Protein AF-A0A431HIK9-F1 (afdb_monomer)

Nearest PDB structures (foldseek):
  1ko7-assembly1_B  TM=9.332E-01  e=4.128E-09  Staphylococcus xylosus
  1kkl-assembly1_B-2  TM=9.336E-01  e=1.118E-08  Lacticaseibacillus casei
  1kkl-assembly1_C  TM=9.355E-01  e=1.257E-08  Lacticaseibacillus casei
  2qmh-assembly1_A  TM=9.079E-01  e=5.533E-09  Lacticaseibacillus casei
  2qmh-assembly1_E  TM=9.098E-01  e=9.941E-09  Lacticaseibacillus casei

Structure (mmCIF, N/CA/C/O backbone):
data_AF-A0A431HIK9-F1
#
_entry.id   AF-A0A431HIK9-F1
#
loop_
_atom_site.group_PDB
_atom_site.id
_atom_site.type_symbol
_atom_site.label_atom_id
_atom_site.label_alt_id
_atom_site.label_comp_id
_atom_site.label_asym_id
_atom_site.label_entity_id
_atom_site.label_seq_id
_atom_site.pdbx_PDB_ins_code
_atom_site.Cartn_x
_atom_site.Cartn_y
_atom_site.Cartn_z
_atom_site.occupancy
_atom_site.B_iso_or_equiv
_atom_site.auth_seq_id
_atom_site.auth_comp_id
_atom_site.auth_asym_id
_atom_site.auth_atom_id
_atom_site.pdbx_PDB_model_num
ATOM 1 N N . MET A 1 1 ? -2.638 43.172 13.267 1.00 41.97 1 MET A N 1
ATOM 2 C CA . MET A 1 1 ? -3.794 42.479 12.665 1.00 41.97 1 MET A CA 1
ATOM 3 C C . MET A 1 1 ? -3.496 41.000 12.776 1.00 41.97 1 MET A C 1
ATOM 5 O O . MET A 1 1 ? -2.542 40.544 12.162 1.00 41.97 1 MET A O 1
ATOM 9 N N . ALA A 1 2 ? -4.180 40.335 13.705 1.00 39.62 2 ALA A N 1
ATOM 10 C CA . ALA A 1 2 ? -4.012 38.920 14.000 1.00 39.62 2 ALA A CA 1
ATOM 11 C C . ALA A 1 2 ? -4.523 38.079 12.826 1.00 39.62 2 ALA A C 1
ATOM 13 O O . ALA A 1 2 ? -5.578 38.397 12.289 1.00 39.62 2 ALA A O 1
ATOM 14 N N . ASN A 1 3 ? -3.798 37.021 12.472 1.00 43.50 3 ASN A N 1
ATOM 15 C CA . ASN A 1 3 ? -4.377 35.859 11.811 1.00 43.50 3 ASN A CA 1
ATOM 16 C C . ASN A 1 3 ? -4.011 34.642 12.659 1.00 43.50 3 ASN A C 1
ATOM 18 O O . ASN A 1 3 ? -2.960 34.030 12.478 1.00 43.50 3 ASN A O 1
ATOM 22 N N . ASP A 1 4 ? -4.896 34.356 13.612 1.00 48.66 4 ASP A N 1
ATOM 23 C CA . ASP A 1 4 ? -5.105 33.018 14.148 1.00 48.66 4 ASP A CA 1
ATOM 24 C C . ASP A 1 4 ? -5.392 32.068 12.978 1.00 48.66 4 ASP A C 1
ATOM 26 O O . ASP A 1 4 ? -6.443 32.129 12.342 1.00 48.66 4 ASP A O 1
ATOM 30 N N . GLN A 1 5 ? -4.444 31.184 12.691 1.00 46.59 5 GLN A N 1
ATOM 31 C CA . GLN A 1 5 ? -4.704 29.888 12.068 1.00 46.59 5 GLN A CA 1
ATOM 32 C C . GLN A 1 5 ? -4.150 28.850 13.039 1.00 46.59 5 GLN A C 1
ATOM 34 O O . GLN A 1 5 ? -3.150 28.183 12.787 1.00 46.59 5 GLN A O 1
ATOM 39 N N . ASN A 1 6 ? -4.775 28.806 14.215 1.00 41.53 6 ASN A N 1
ATOM 40 C CA . ASN A 1 6 ? -4.660 27.701 15.146 1.00 41.53 6 ASN A CA 1
ATOM 41 C C . ASN A 1 6 ? -5.284 26.490 14.431 1.00 41.53 6 ASN A C 1
ATOM 43 O O . ASN A 1 6 ? -6.501 26.306 14.456 1.00 41.53 6 ASN A O 1
ATOM 47 N N . GLN A 1 7 ? -4.475 25.741 13.674 1.00 50.81 7 GLN A N 1
ATOM 48 C CA . GLN A 1 7 ? -4.856 24.405 13.235 1.00 50.81 7 GLN A CA 1
ATOM 49 C C . GLN A 1 7 ? -4.992 23.595 14.518 1.00 50.81 7 GLN A C 1
ATOM 51 O O . GLN A 1 7 ? -3.998 23.264 15.160 1.00 50.81 7 GLN A O 1
ATOM 56 N N . ASN A 1 8 ? -6.235 23.373 14.937 1.00 41.22 8 ASN A N 1
ATOM 57 C CA . ASN A 1 8 ? -6.565 22.412 15.971 1.00 41.22 8 ASN A CA 1
ATOM 58 C C . ASN A 1 8 ? -6.022 21.058 15.500 1.00 41.22 8 ASN A C 1
ATOM 60 O O . ASN A 1 8 ? -6.678 20.360 14.731 1.00 41.22 8 ASN A O 1
ATOM 64 N N . ASN A 1 9 ? -4.798 20.719 15.899 1.00 54.12 9 ASN A N 1
ATOM 65 C CA . ASN A 1 9 ? -4.250 19.386 15.726 1.00 54.12 9 ASN A CA 1
ATOM 66 C C . ASN A 1 9 ? -4.969 18.508 16.744 1.00 54.12 9 ASN A C 1
ATOM 68 O O . ASN A 1 9 ? -4.471 18.285 17.845 1.00 54.12 9 ASN A O 1
ATOM 72 N N . GLU A 1 10 ? -6.192 18.100 16.416 1.00 59.06 10 GLU A N 1
ATOM 73 C CA . GLU A 1 10 ? -6.858 17.026 17.135 1.00 59.06 10 GLU A CA 1
ATOM 74 C C . GLU A 1 10 ? -5.975 15.788 16.983 1.00 59.06 10 GLU A C 1
ATOM 76 O O . GLU A 1 10 ? -5.869 15.181 15.917 1.00 59.06 10 GLU A O 1
ATOM 81 N N . GLU A 1 11 ? -5.227 15.495 18.042 1.00 80.12 11 GLU A N 1
ATOM 82 C CA . GLU A 1 11 ? -4.306 14.375 18.094 1.00 80.12 11 GLU A CA 1
ATOM 83 C C . GLU A 1 11 ? -5.133 13.113 18.344 1.00 80.12 11 GLU A C 1
ATOM 85 O O . GLU A 1 11 ? -5.381 12.693 19.474 1.00 80.12 11 GLU A O 1
ATOM 90 N N . TYR A 1 12 ? -5.653 12.556 17.255 1.00 88.69 12 TYR A N 1
ATOM 91 C CA . TYR A 1 12 ? -6.403 11.314 17.287 1.00 88.69 12 TYR A CA 1
ATOM 92 C C . TYR A 1 12 ? -5.480 10.142 17.659 1.00 88.69 12 TYR A C 1
ATOM 94 O O . TYR A 1 12 ? -4.338 10.076 17.184 1.00 88.69 12 TYR A O 1
ATOM 102 N N . PRO A 1 13 ? -5.951 9.173 18.468 1.00 94.81 13 PRO A N 1
ATOM 103 C CA . PRO A 1 13 ? -5.203 7.952 18.724 1.00 94.81 13 PRO A CA 1
ATOM 104 C C . PRO A 1 13 ? -4.857 7.261 17.406 1.00 94.81 13 PRO A C 1
ATOM 106 O O . PRO A 1 13 ? -5.720 7.086 16.545 1.00 94.81 13 PRO A O 1
ATOM 109 N N . SER A 1 14 ? -3.604 6.841 17.248 1.00 94.88 14 SER A N 1
ATOM 110 C CA . SER A 1 14 ? -3.181 6.123 16.050 1.00 94.88 14 SER A CA 1
ATOM 111 C C . SER A 1 14 ? -2.296 4.929 16.369 1.00 94.88 14 SER A C 1
ATOM 113 O O . SER A 1 14 ? -1.624 4.869 17.401 1.00 94.88 14 SER A O 1
ATOM 115 N N . ILE A 1 15 ? -2.318 3.958 15.463 1.00 95.50 15 ILE A N 1
ATOM 116 C CA . ILE A 1 15 ? -1.439 2.793 15.459 1.00 95.50 15 ILE A CA 1
ATOM 117 C C . ILE A 1 15 ? -0.703 2.723 14.125 1.00 95.50 15 ILE A C 1
ATOM 119 O O . ILE A 1 15 ? -1.213 3.176 13.102 1.00 95.50 15 ILE A O 1
ATOM 123 N N . ALA A 1 16 ? 0.484 2.123 14.130 1.00 95.19 16 ALA A N 1
ATOM 124 C CA . ALA A 1 16 ? 1.240 1.854 12.916 1.00 95.19 16 ALA A CA 1
ATOM 125 C C . ALA A 1 16 ? 1.371 0.341 12.701 1.00 95.19 16 ALA A C 1
ATOM 127 O O . ALA A 1 16 ? 1.701 -0.399 13.630 1.00 95.19 16 ALA A O 1
ATOM 128 N N . GLN A 1 17 ? 1.129 -0.117 11.475 1.00 94.94 17 GLN A N 1
ATOM 129 C CA . GLN A 1 17 ? 1.178 -1.523 11.087 1.00 94.94 17 GLN A CA 1
ATOM 130 C C . GLN A 1 17 ? 2.086 -1.695 9.872 1.00 94.94 17 GLN A C 1
ATOM 132 O O . GLN A 1 17 ? 1.943 -0.987 8.879 1.00 94.94 17 GLN A O 1
ATOM 137 N N . HIS A 1 18 ? 2.991 -2.678 9.925 1.00 95.38 18 HIS A N 1
ATOM 138 C CA . HIS A 1 18 ? 3.762 -3.051 8.740 1.00 95.38 18 HIS A CA 1
ATOM 139 C C . HIS A 1 18 ? 2.877 -3.779 7.727 1.00 95.38 18 HIS A C 1
ATOM 141 O O . HIS A 1 18 ? 2.216 -4.769 8.070 1.00 95.38 18 HIS A O 1
ATOM 147 N N . GLY A 1 19 ? 2.900 -3.329 6.480 1.00 95.56 19 GLY A N 1
ATOM 148 C CA . GLY A 1 19 ? 2.034 -3.823 5.420 1.00 95.56 19 GLY A CA 1
ATOM 149 C C . GLY A 1 19 ? 1.952 -2.844 4.260 1.00 95.56 19 GLY A C 1
ATOM 150 O O . GLY A 1 19 ? 2.678 -1.864 4.212 1.00 95.56 19 GLY A O 1
ATOM 151 N N . ILE A 1 20 ? 1.041 -3.122 3.339 1.00 97.12 20 ILE A N 1
ATOM 152 C CA . ILE A 1 20 ? 0.691 -2.205 2.256 1.00 97.12 20 ILE A CA 1
ATOM 153 C C . ILE A 1 20 ? -0.793 -1.874 2.364 1.00 97.12 20 ILE A C 1
ATOM 155 O O . ILE A 1 20 ? -1.612 -2.771 2.584 1.00 97.12 20 ILE A O 1
ATOM 159 N N . ALA A 1 21 ? -1.138 -0.597 2.240 1.00 97.38 21 ALA A N 1
ATOM 160 C CA . ALA A 1 21 ? -2.514 -0.129 2.238 1.00 97.38 21 ALA A CA 1
ATOM 161 C C . ALA A 1 21 ? -2.924 0.330 0.841 1.00 97.38 21 ALA A C 1
ATOM 163 O O . ALA A 1 21 ? -2.214 1.098 0.187 1.00 97.38 21 ALA A O 1
ATOM 164 N N . LEU A 1 22 ? -4.094 -0.123 0.397 1.00 97.94 22 LEU A N 1
ATOM 165 C CA . LEU A 1 22 ? -4.683 0.245 -0.884 1.00 97.94 22 LEU A CA 1
ATOM 166 C C . LEU A 1 22 ? -6.159 0.600 -0.723 1.00 97.94 22 LEU A C 1
ATOM 168 O O . LEU A 1 22 ? -6.844 0.109 0.171 1.00 97.94 22 LEU A O 1
ATOM 172 N N . GLU A 1 23 ? -6.675 1.392 -1.652 1.00 98.06 23 GLU A N 1
ATOM 173 C CA . GLU A 1 23 ? -8.101 1.461 -1.911 1.00 98.06 23 GLU A CA 1
ATOM 174 C C . GLU A 1 23 ? -8.497 0.445 -2.981 1.00 98.06 23 GLU A C 1
ATOM 176 O O . GLU A 1 23 ? -8.181 0.596 -4.165 1.00 98.06 23 GLU A O 1
ATOM 181 N N . ILE A 1 24 ? -9.261 -0.558 -2.562 1.00 97.56 24 ILE A N 1
ATOM 182 C CA . ILE A 1 24 ? -9.771 -1.633 -3.410 1.00 97.56 24 ILE A CA 1
ATOM 183 C C . ILE A 1 24 ? -11.296 -1.521 -3.437 1.00 97.56 24 ILE A C 1
ATOM 185 O O . ILE A 1 24 ? -11.941 -1.496 -2.391 1.00 97.56 24 ILE A O 1
ATOM 189 N N . PHE A 1 25 ? -11.885 -1.390 -4.629 1.00 95.81 25 PHE A N 1
ATOM 190 C CA . PHE A 1 25 ? -13.334 -1.184 -4.821 1.00 95.81 25 PHE A CA 1
ATOM 191 C C . PHE A 1 25 ? -13.940 -0.076 -3.936 1.00 95.81 25 PHE A C 1
ATOM 193 O O . PHE A 1 25 ? -15.053 -0.199 -3.426 1.00 95.81 25 PHE A O 1
ATOM 200 N N . GLY A 1 26 ? -13.205 1.022 -3.741 1.00 95.69 26 GLY A N 1
ATOM 201 C CA . GLY A 1 26 ? -13.675 2.150 -2.938 1.00 95.69 26 GLY A CA 1
ATOM 202 C C . GLY A 1 26 ? -13.543 1.960 -1.425 1.00 95.69 26 GLY A C 1
ATOM 203 O O . GLY A 1 26 ? -14.173 2.712 -0.680 1.00 95.69 26 GLY A O 1
ATOM 204 N N . LYS A 1 27 ? -12.760 0.978 -0.960 1.00 96.56 27 LYS A N 1
ATOM 205 C CA . LYS A 1 27 ? -12.572 0.638 0.459 1.00 96.56 27 LYS A CA 1
ATOM 206 C C . LYS A 1 27 ? -11.095 0.550 0.820 1.00 96.56 27 LYS A C 1
ATOM 208 O O . LYS A 1 27 ? -10.311 0.035 0.029 1.00 96.56 27 LYS A O 1
ATOM 213 N N . GLY A 1 28 ? -10.730 1.036 2.004 1.00 97.31 28 GLY A N 1
ATOM 214 C CA . GLY A 1 28 ? -9.381 0.896 2.542 1.00 97.31 28 GLY A CA 1
ATOM 215 C C . GLY A 1 28 ? -9.095 -0.558 2.916 1.00 97.31 28 GLY A C 1
ATOM 216 O O . GLY A 1 28 ? -9.880 -1.200 3.611 1.00 97.31 28 GLY A O 1
ATOM 217 N N . VAL A 1 29 ? -7.987 -1.104 2.437 1.00 97.19 29 VAL A N 1
ATOM 218 C CA . VAL A 1 29 ? -7.576 -2.481 2.716 1.00 97.19 29 VAL A CA 1
ATOM 219 C C . VAL A 1 29 ? -6.103 -2.478 3.078 1.00 97.19 29 VAL A C 1
ATOM 221 O O . VAL A 1 29 ? -5.290 -1.928 2.340 1.00 97.19 29 VAL A O 1
ATOM 224 N N . VAL A 1 30 ? -5.761 -3.131 4.189 1.00 97.12 30 VAL A N 1
ATOM 225 C CA . VAL A 1 30 ? -4.370 -3.375 4.582 1.00 97.12 30 VAL A CA 1
ATOM 226 C C . VAL A 1 30 ? -4.028 -4.833 4.315 1.00 97.12 30 VAL A C 1
ATOM 228 O O . VAL A 1 30 ? -4.659 -5.740 4.858 1.00 97.12 30 VAL A O 1
ATOM 231 N N . ILE A 1 31 ? -3.005 -5.065 3.499 1.00 96.75 31 ILE A N 1
ATOM 232 C CA . ILE A 1 31 ? -2.448 -6.392 3.256 1.00 96.75 31 ILE A CA 1
ATOM 233 C C . ILE A 1 31 ? -1.228 -6.557 4.163 1.00 96.75 31 ILE A C 1
ATOM 235 O O . ILE A 1 31 ? -0.210 -5.878 4.009 1.00 96.75 31 ILE A O 1
ATOM 239 N N . VAL A 1 32 ? -1.331 -7.484 5.114 1.00 96.50 32 VAL A N 1
ATOM 240 C CA . VAL A 1 32 ? -0.269 -7.821 6.071 1.00 96.50 32 VAL A CA 1
ATOM 241 C C . VAL A 1 32 ? 0.299 -9.209 5.796 1.00 96.50 32 VAL A C 1
ATOM 243 O O . VAL A 1 32 ? -0.353 -10.079 5.225 1.00 96.50 32 VAL A O 1
ATOM 246 N N . GLY A 1 33 ? 1.542 -9.433 6.210 1.00 95.50 33 GLY A N 1
ATOM 247 C CA . GLY A 1 33 ? 2.231 -10.697 5.977 1.00 95.50 33 GLY A CA 1
ATOM 248 C C . GLY A 1 33 ? 3.729 -10.585 6.213 1.00 95.50 33 GLY A C 1
ATOM 249 O O . GLY A 1 33 ? 4.277 -9.484 6.326 1.00 95.50 33 GLY A O 1
ATOM 250 N N . LYS A 1 34 ? 4.405 -11.737 6.263 1.00 95.06 34 LYS A N 1
ATOM 251 C CA . LYS A 1 34 ? 5.855 -11.822 6.496 1.00 95.06 34 LYS A CA 1
ATOM 252 C C . LYS A 1 34 ? 6.644 -10.962 5.494 1.00 95.06 34 LYS A C 1
ATOM 254 O O . LYS A 1 34 ? 6.190 -10.692 4.378 1.00 95.06 34 LYS A O 1
ATOM 259 N N . SER A 1 35 ? 7.835 -10.515 5.889 1.00 90.62 35 SER A N 1
ATOM 260 C CA . SER A 1 35 ? 8.758 -9.864 4.949 1.00 90.62 35 SER A CA 1
ATOM 261 C C . SER A 1 35 ? 9.106 -10.827 3.808 1.00 90.62 35 SER A C 1
ATOM 263 O O . SER A 1 35 ? 9.231 -12.030 4.033 1.00 90.62 35 SER A O 1
ATOM 265 N N . GLY A 1 36 ? 9.189 -10.314 2.579 1.00 89.38 36 GLY A N 1
ATOM 266 C CA . GLY A 1 36 ? 9.423 -11.132 1.384 1.00 89.38 36 GLY A CA 1
ATOM 267 C C . GLY A 1 36 ? 8.226 -11.963 0.907 1.00 89.38 36 GLY A C 1
ATOM 268 O O . GLY A 1 36 ? 8.373 -12.713 -0.047 1.00 89.38 36 GLY A O 1
ATOM 269 N N . ALA A 1 37 ? 7.042 -11.832 1.517 1.00 93.75 37 ALA A N 1
ATOM 270 C CA . ALA A 1 37 ? 5.845 -12.572 1.098 1.00 93.75 37 ALA A CA 1
ATOM 271 C C . ALA A 1 37 ? 5.208 -12.079 -0.221 1.00 93.75 37 ALA A C 1
ATOM 273 O O . ALA A 1 37 ? 4.184 -12.623 -0.619 1.00 93.75 37 ALA A O 1
ATOM 274 N N . GLY A 1 38 ? 5.769 -11.053 -0.872 1.00 93.75 38 GLY A N 1
ATOM 275 C CA . GLY A 1 38 ? 5.234 -10.510 -2.125 1.00 93.75 38 GLY A CA 1
ATOM 276 C C . GLY A 1 38 ? 4.181 -9.403 -1.966 1.00 93.75 38 GLY A C 1
ATOM 277 O O . GLY A 1 38 ? 3.343 -9.237 -2.845 1.00 93.75 38 GLY A O 1
ATOM 278 N N . LYS A 1 39 ? 4.143 -8.691 -0.827 1.00 96.12 39 LYS A N 1
ATOM 279 C CA . LYS A 1 39 ? 3.100 -7.681 -0.540 1.00 96.12 39 LYS A CA 1
ATOM 280 C C . LYS A 1 39 ? 3.155 -6.495 -1.506 1.00 96.12 39 LYS A C 1
ATOM 282 O O . LYS A 1 39 ? 2.123 -6.124 -2.055 1.00 96.12 39 LYS A O 1
ATOM 287 N N . SER A 1 40 ? 4.343 -5.931 -1.718 1.00 94.88 40 SER A N 1
ATOM 288 C CA . SER A 1 40 ? 4.550 -4.781 -2.605 1.00 94.88 40 SER A CA 1
ATOM 289 C C . SER A 1 40 ? 4.319 -5.171 -4.068 1.00 94.88 40 SER A C 1
ATOM 291 O O . SER A 1 40 ? 3.689 -4.428 -4.815 1.00 94.88 40 SER A O 1
ATOM 293 N N . GLU A 1 41 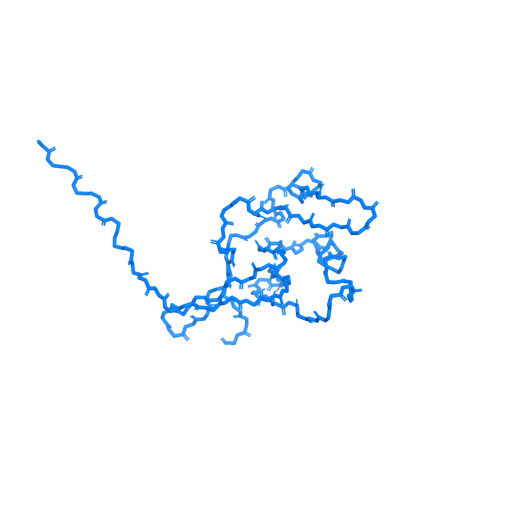? 4.727 -6.380 -4.460 1.00 94.75 41 GLU A N 1
ATOM 294 C CA . GLU A 1 41 ? 4.477 -6.952 -5.784 1.00 94.75 41 GLU A CA 1
ATOM 295 C C . GLU A 1 41 ? 2.976 -7.159 -6.043 1.00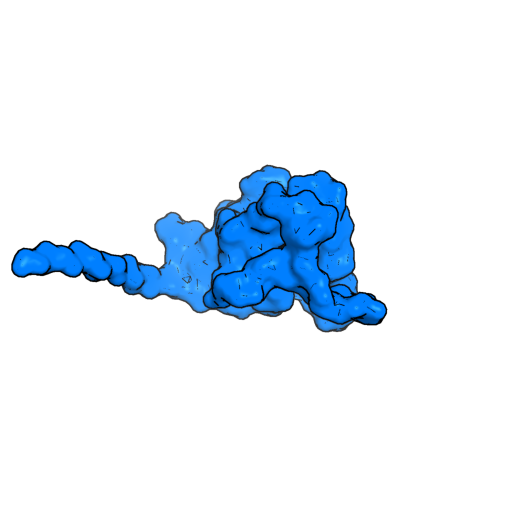 94.75 41 GLU A C 1
ATOM 297 O O . GLU A 1 41 ? 2.472 -6.759 -7.092 1.00 94.75 41 GLU A O 1
ATOM 302 N N . LEU A 1 42 ? 2.237 -7.699 -5.067 1.00 96.00 42 LEU A N 1
ATOM 303 C CA . LEU A 1 42 ? 0.776 -7.788 -5.136 1.00 96.00 42 LEU A CA 1
ATOM 304 C C . LEU A 1 42 ? 0.128 -6.396 -5.190 1.00 96.00 42 LEU A C 1
ATOM 306 O O . LEU A 1 42 ? -0.830 -6.190 -5.931 1.00 96.00 42 LEU A O 1
ATOM 310 N N . GLY A 1 43 ? 0.655 -5.432 -4.434 1.00 96.62 43 GLY A N 1
ATOM 311 C CA . GLY A 1 43 ? 0.215 -4.039 -4.476 1.00 96.62 43 GLY A CA 1
ATOM 312 C C . GLY A 1 43 ? 0.312 -3.432 -5.868 1.00 96.62 43 GLY A C 1
ATOM 313 O O . GLY A 1 43 ? -0.652 -2.839 -6.346 1.00 96.62 43 GLY A O 1
ATOM 314 N N . LEU A 1 44 ? 1.438 -3.640 -6.550 1.00 95.81 44 LEU A N 1
ATOM 315 C CA . LEU A 1 44 ? 1.615 -3.200 -7.933 1.00 95.81 44 LEU A CA 1
ATOM 316 C C . LEU A 1 44 ? 0.618 -3.849 -8.884 1.00 95.81 44 LEU A C 1
ATOM 318 O O . LEU A 1 44 ? 0.038 -3.165 -9.720 1.00 95.81 44 LEU A O 1
ATOM 322 N N . GLU A 1 45 ? 0.373 -5.147 -8.728 1.00 96.44 45 GLU A N 1
ATOM 323 C CA . GLU A 1 45 ? -0.598 -5.870 -9.550 1.00 96.44 45 GLU A CA 1
ATOM 324 C C . GLU A 1 45 ? -2.043 -5.385 -9.334 1.00 96.44 45 GLU A C 1
ATOM 326 O O . GLU A 1 45 ? -2.895 -5.518 -10.215 1.00 96.44 45 GLU A O 1
ATOM 331 N N . LEU A 1 46 ? -2.349 -4.847 -8.152 1.00 98.00 46 LEU A N 1
ATOM 332 C CA . LEU A 1 46 ? -3.637 -4.227 -7.847 1.00 98.00 46 LEU A CA 1
ATOM 333 C C . LEU A 1 46 ? -3.721 -2.806 -8.416 1.00 98.00 46 LEU A C 1
ATOM 335 O O . LEU A 1 46 ? -4.764 -2.433 -8.952 1.00 98.00 46 LEU A O 1
ATOM 339 N N . ILE A 1 47 ? -2.633 -2.036 -8.350 1.00 97.88 47 ILE A N 1
ATOM 340 C CA . ILE A 1 47 ? -2.545 -0.704 -8.964 1.00 97.88 47 ILE A CA 1
ATOM 341 C C . ILE A 1 47 ? -2.731 -0.792 -10.480 1.00 97.88 47 ILE A C 1
ATOM 343 O O . ILE A 1 47 ? -3.529 -0.044 -11.040 1.00 97.88 47 ILE A O 1
ATOM 347 N N . ASP A 1 48 ? -2.076 -1.753 -11.133 1.00 96.81 48 ASP A N 1
ATOM 348 C CA . ASP A 1 48 ? -2.216 -2.006 -12.574 1.00 96.81 48 ASP A CA 1
ATOM 349 C C . ASP A 1 48 ? -3.667 -2.348 -12.971 1.00 96.81 48 ASP A C 1
ATOM 351 O O . ASP A 1 48 ? -4.134 -2.014 -14.058 1.00 96.81 48 ASP A O 1
ATOM 355 N N . ARG A 1 49 ? -4.441 -2.931 -12.043 1.00 97.62 49 ARG A N 1
ATOM 356 C CA . ARG A 1 49 ? -5.884 -3.193 -12.197 1.00 97.62 49 ARG A CA 1
ATOM 357 C C . ARG A 1 49 ? -6.788 -2.006 -11.845 1.00 97.62 49 ARG A C 1
ATOM 359 O O . ARG A 1 49 ? -8.010 -2.152 -11.849 1.00 97.62 49 ARG A O 1
ATOM 366 N N . GLY A 1 50 ? -6.218 -0.837 -11.564 1.00 97.31 50 GLY A N 1
ATOM 367 C CA . GLY A 1 50 ? -6.947 0.406 -11.300 1.00 97.31 50 GLY A CA 1
ATOM 368 C C . GLY A 1 50 ? -7.265 0.666 -9.826 1.00 97.31 50 GLY A C 1
ATOM 369 O O . GLY A 1 50 ? -8.075 1.545 -9.524 1.00 97.31 50 GLY A O 1
ATOM 370 N N . HIS A 1 51 ? -6.664 -0.079 -8.897 1.00 98.31 51 HIS A N 1
ATOM 371 C CA . HIS A 1 51 ? -6.725 0.244 -7.471 1.00 98.31 51 HIS A CA 1
ATOM 372 C C . HIS A 1 51 ? -5.715 1.336 -7.111 1.00 98.31 51 HIS A C 1
ATOM 374 O O . HIS A 1 51 ? -4.812 1.650 -7.885 1.00 98.31 51 HIS A O 1
ATOM 380 N N . ARG A 1 52 ? -5.885 1.955 -5.940 1.00 98.19 52 ARG A N 1
ATOM 381 C CA . ARG A 1 52 ? -5.057 3.103 -5.547 1.00 98.19 52 ARG A CA 1
ATOM 382 C C . ARG A 1 52 ? -4.178 2.768 -4.355 1.00 98.19 52 ARG A C 1
ATOM 384 O O . ARG A 1 52 ? -4.670 2.228 -3.372 1.00 98.19 52 ARG A O 1
ATOM 391 N N . LEU A 1 53 ? -2.898 3.098 -4.431 1.00 98.25 53 LEU A N 1
ATOM 392 C CA . LEU A 1 53 ? -1.949 3.012 -3.332 1.00 98.25 53 LEU A CA 1
ATOM 393 C C . LEU A 1 53 ? -2.255 4.088 -2.292 1.00 98.25 53 LEU A C 1
ATOM 395 O O . LEU A 1 53 ? -2.379 5.262 -2.643 1.00 98.25 53 LEU A O 1
ATOM 399 N N . ILE A 1 54 ? -2.315 3.687 -1.025 1.00 97.56 54 ILE A N 1
ATOM 400 C CA . ILE A 1 54 ? -2.311 4.615 0.108 1.00 97.56 54 ILE A CA 1
ATOM 401 C C . ILE A 1 54 ? -0.881 4.788 0.613 1.00 97.56 54 ILE A C 1
ATOM 403 O O . ILE A 1 54 ? -0.330 5.887 0.584 1.00 97.56 54 ILE A O 1
ATOM 407 N N . CYS A 1 55 ? -0.252 3.684 1.006 1.00 96.44 55 CYS A N 1
ATOM 408 C CA . CYS A 1 55 ? 1.153 3.634 1.393 1.00 96.44 55 CYS A CA 1
ATOM 409 C C . CYS A 1 55 ? 1.684 2.199 1.322 1.00 96.44 55 CYS A C 1
ATOM 411 O O . CYS A 1 55 ? 0.915 1.238 1.406 1.00 96.44 55 CYS A O 1
ATOM 413 N N . ASP A 1 56 ? 3.000 2.072 1.174 1.00 95.56 56 ASP A N 1
ATOM 414 C CA . ASP A 1 56 ? 3.742 0.816 1.286 1.00 95.56 56 ASP A CA 1
ATOM 415 C C . ASP A 1 56 ? 4.631 0.844 2.542 1.00 95.56 56 ASP A C 1
ATOM 417 O O . ASP A 1 56 ? 4.977 1.912 3.050 1.00 95.56 56 ASP A O 1
ATOM 421 N N . ASP A 1 57 ? 4.989 -0.337 3.032 1.00 93.50 57 ASP A N 1
ATOM 422 C CA . ASP A 1 57 ? 5.765 -0.613 4.249 1.00 93.50 57 ASP A CA 1
ATOM 423 C C . ASP A 1 57 ? 5.094 -0.251 5.588 1.00 93.50 57 ASP A C 1
ATOM 425 O O . ASP A 1 57 ? 4.845 -1.153 6.393 1.00 93.50 57 ASP A O 1
ATOM 429 N N . LEU A 1 58 ? 4.766 1.022 5.841 1.00 94.75 58 LEU A N 1
ATOM 430 C CA . LEU A 1 58 ? 4.223 1.484 7.126 1.00 94.75 58 LEU A CA 1
ATOM 431 C C . LEU A 1 58 ? 2.868 2.184 6.963 1.00 94.75 58 LEU A C 1
ATOM 433 O O . LEU A 1 58 ? 2.771 3.287 6.427 1.00 94.75 58 LEU A O 1
ATOM 437 N N . VAL A 1 59 ? 1.817 1.554 7.487 1.00 95.81 59 VAL A N 1
ATOM 438 C CA . VAL A 1 59 ? 0.434 2.044 7.421 1.00 95.81 59 VAL A CA 1
ATOM 439 C C . VAL A 1 59 ? 0.025 2.632 8.763 1.00 95.81 59 VAL A C 1
ATOM 441 O O . VAL A 1 59 ? 0.129 1.948 9.781 1.00 95.81 59 VAL A O 1
ATOM 444 N N . GLN A 1 60 ? -0.478 3.867 8.769 1.00 96.94 60 GLN A N 1
ATOM 445 C CA . GLN A 1 60 ? -1.092 4.469 9.948 1.00 96.94 60 GLN A CA 1
ATOM 446 C C . GLN A 1 60 ? -2.602 4.222 9.932 1.00 96.94 60 GLN A C 1
ATOM 448 O O . GLN A 1 60 ? -3.262 4.449 8.920 1.00 96.94 60 GLN A O 1
ATOM 453 N N . GLY A 1 61 ? -3.140 3.746 11.053 1.00 96.75 61 GLY A N 1
ATOM 454 C CA . GLY A 1 61 ? -4.573 3.714 11.327 1.00 96.75 61 GLY A CA 1
ATOM 455 C C . GLY A 1 61 ? -4.893 4.710 12.433 1.00 96.75 61 GLY A C 1
ATOM 456 O O . GLY A 1 61 ? -4.401 4.545 13.548 1.00 96.75 61 GLY A O 1
ATOM 457 N N . THR A 1 62 ? -5.698 5.722 12.129 1.00 96.56 62 THR A N 1
ATOM 458 C CA . THR A 1 62 ? -6.064 6.806 13.052 1.00 96.56 62 THR A CA 1
ATOM 459 C C . THR A 1 62 ? -7.541 6.695 13.414 1.00 96.56 62 THR A C 1
ATOM 461 O O . THR A 1 62 ? -8.371 6.610 12.517 1.00 96.56 62 THR A O 1
ATOM 464 N N . LEU A 1 63 ? -7.881 6.680 14.703 1.00 95.25 63 LEU A N 1
ATOM 465 C CA . LEU A 1 63 ? -9.269 6.592 15.165 1.00 95.25 63 LEU A CA 1
ATOM 466 C C . LEU A 1 63 ? -9.946 7.964 15.064 1.00 95.25 63 LEU A C 1
ATOM 468 O O . LEU A 1 63 ? -9.625 8.833 15.863 1.00 95.25 63 LEU A O 1
ATOM 472 N N . VAL A 1 64 ? -10.875 8.145 14.125 1.00 92.94 64 VAL A N 1
ATOM 473 C CA . VAL A 1 64 ? -11.650 9.375 13.886 1.00 92.94 64 VAL A CA 1
ATOM 474 C C . VAL A 1 64 ? -13.133 9.019 13.917 1.00 92.94 64 VAL A C 1
ATOM 476 O O . VAL A 1 64 ? -13.553 8.155 13.155 1.00 92.94 64 VAL A O 1
ATOM 479 N N . ASP A 1 65 ? -13.922 9.663 14.781 1.00 90.88 65 ASP A N 1
ATOM 480 C CA . ASP A 1 65 ? -15.375 9.432 14.897 1.00 90.88 65 ASP A CA 1
ATOM 481 C C . ASP A 1 65 ? -15.769 7.940 15.010 1.00 90.88 65 ASP A C 1
ATOM 483 O O . ASP A 1 65 ? -16.675 7.468 14.328 1.00 90.88 65 ASP A O 1
ATOM 487 N N . ASP A 1 66 ? 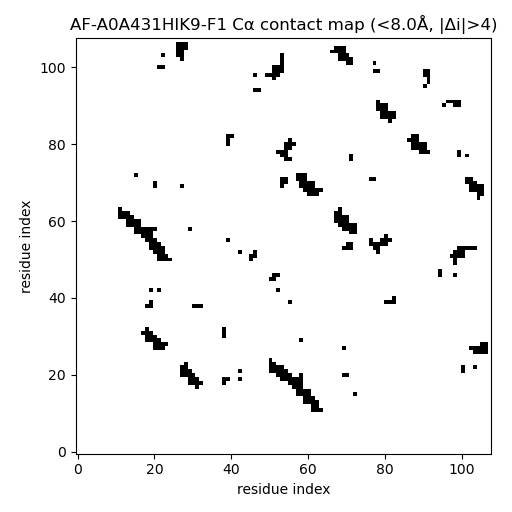-15.063 7.186 15.863 1.00 90.25 66 ASP A N 1
ATOM 488 C CA . ASP A 1 66 ? -15.210 5.729 16.055 1.00 90.25 66 ASP A CA 1
ATOM 489 C C . ASP A 1 66 ? -14.888 4.854 14.820 1.00 90.25 66 ASP A C 1
ATOM 491 O O . ASP A 1 66 ? -15.045 3.632 14.863 1.00 90.25 66 ASP A O 1
ATOM 495 N N . GLU A 1 67 ? -14.345 5.440 13.750 1.00 92.12 67 GLU A N 1
ATOM 496 C CA . GLU A 1 67 ? -13.852 4.746 12.558 1.00 92.12 67 GLU A CA 1
ATOM 497 C C . GLU A 1 67 ? -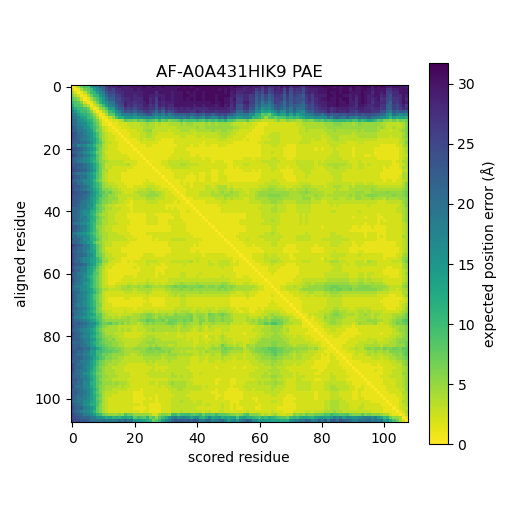12.319 4.828 12.444 1.00 92.12 67 GLU A C 1
ATOM 499 O O . GLU A 1 67 ? -11.669 5.731 12.968 1.00 92.12 67 GLU A O 1
ATOM 504 N N . ILE A 1 68 ? -11.698 3.872 11.747 1.00 94.75 68 ILE A N 1
ATOM 505 C CA . ILE A 1 68 ? -10.248 3.887 11.499 1.00 94.75 68 ILE A CA 1
ATOM 506 C C . ILE A 1 68 ? -9.970 4.517 10.139 1.00 94.75 68 ILE A C 1
ATOM 508 O O . ILE A 1 68 ? -10.277 3.927 9.116 1.00 94.75 68 ILE A O 1
ATOM 512 N N . LEU A 1 69 ? -9.294 5.655 10.081 1.00 96.94 69 LEU A N 1
ATOM 513 C CA . LEU A 1 69 ? -8.779 6.200 8.830 1.00 96.94 69 LEU A CA 1
ATOM 514 C C . LEU A 1 69 ? -7.407 5.594 8.523 1.00 96.94 69 LEU A C 1
ATOM 516 O O . LEU A 1 69 ? -6.472 5.757 9.307 1.00 96.94 69 LEU A O 1
ATOM 520 N N . LEU A 1 70 ? -7.268 4.919 7.378 1.00 97.38 70 LEU A N 1
ATOM 521 C CA . LEU A 1 70 ? -5.963 4.464 6.893 1.00 97.38 70 LEU A CA 1
ATOM 522 C C . LEU A 1 70 ? -5.272 5.585 6.122 1.00 97.38 70 LEU A C 1
ATOM 524 O O . LEU A 1 70 ? -5.882 6.161 5.220 1.00 97.38 70 LEU A O 1
ATOM 528 N N . SER A 1 71 ? -4.004 5.848 6.423 1.00 97.00 71 SER A N 1
ATOM 529 C CA . SER A 1 71 ? -3.170 6.831 5.726 1.00 97.00 71 SER A CA 1
ATOM 530 C C . SER A 1 71 ? -1.684 6.468 5.791 1.00 97.00 71 SER A C 1
ATOM 532 O O . SER A 1 71 ? -1.265 5.552 6.506 1.00 97.00 71 SER A O 1
ATOM 534 N N . SER A 1 72 ? -0.864 7.211 5.047 1.00 95.56 72 SER A N 1
ATOM 535 C CA . SER A 1 72 ? 0.580 7.235 5.291 1.00 95.56 72 SER A CA 1
ATOM 536 C C . SER A 1 72 ? 0.876 8.014 6.584 1.00 95.56 72 SER A C 1
ATOM 538 O O . SER A 1 72 ? 0.286 9.080 6.768 1.00 95.56 72 SER A O 1
ATOM 540 N N . PRO A 1 73 ? 1.800 7.557 7.451 1.00 92.88 73 PRO A N 1
ATOM 541 C CA . PRO A 1 73 ? 2.272 8.346 8.593 1.00 92.88 73 PRO A CA 1
ATOM 542 C C . PRO A 1 73 ? 3.133 9.545 8.179 1.00 92.88 73 PRO A C 1
ATOM 544 O O . PRO A 1 73 ? 3.346 10.465 8.970 1.00 92.88 73 PRO A O 1
ATOM 547 N N . HIS A 1 74 ? 3.673 9.525 6.956 1.00 90.75 74 HIS A N 1
ATOM 548 C CA . HIS A 1 74 ? 4.576 10.552 6.454 1.00 90.75 74 HIS A CA 1
ATOM 549 C C . HIS A 1 74 ? 4.313 10.883 4.984 1.00 90.75 74 HIS A C 1
ATOM 551 O O . HIS A 1 74 ? 4.166 9.989 4.148 1.00 90.75 74 HIS A O 1
ATOM 557 N N . ASP A 1 75 ? 4.367 12.171 4.646 1.0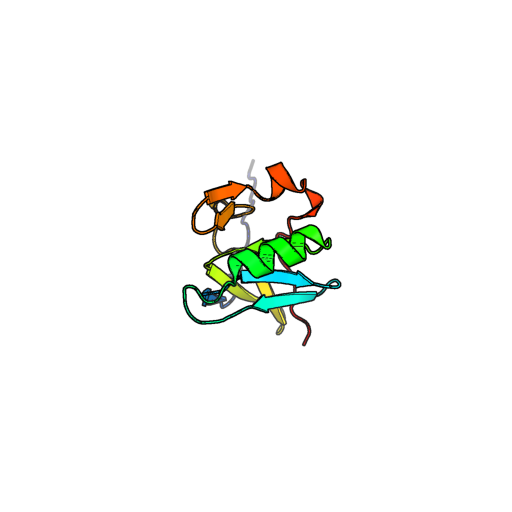0 89.31 75 ASP A N 1
ATOM 558 C CA . ASP A 1 75 ? 4.114 12.642 3.279 1.00 89.31 75 ASP A CA 1
ATOM 559 C C . ASP A 1 75 ? 5.201 12.218 2.283 1.00 89.31 75 ASP A C 1
ATOM 561 O O . ASP A 1 75 ? 4.917 11.985 1.111 1.00 89.31 75 ASP A O 1
ATOM 565 N N . PHE A 1 76 ? 6.453 12.076 2.736 1.00 87.25 76 PHE A N 1
ATOM 566 C CA . PHE A 1 76 ? 7.578 11.763 1.847 1.00 87.25 76 PHE A CA 1
ATOM 567 C C . PHE A 1 76 ? 7.492 10.361 1.222 1.00 87.25 76 PHE A C 1
ATOM 569 O O . PHE A 1 76 ? 8.117 10.121 0.193 1.00 87.25 76 PHE A O 1
ATOM 576 N N . GLY A 1 77 ? 6.757 9.436 1.850 1.00 84.56 77 GLY A N 1
ATOM 577 C CA . GLY A 1 77 ? 6.586 8.061 1.372 1.00 84.56 77 GLY A CA 1
ATOM 578 C C . GLY A 1 77 ? 5.429 7.891 0.387 1.00 84.56 77 GLY A C 1
ATOM 579 O O . GLY A 1 77 ? 5.277 6.822 -0.200 1.00 84.56 77 GLY A O 1
ATOM 580 N N . ILE A 1 78 ? 4.607 8.925 0.185 1.00 92.56 78 ILE A N 1
ATOM 581 C CA . ILE A 1 78 ? 3.427 8.833 -0.676 1.00 92.56 78 ILE A CA 1
ATOM 582 C C . ILE A 1 78 ? 3.861 8.566 -2.120 1.00 92.56 78 ILE A C 1
ATOM 584 O O . ILE A 1 78 ? 4.677 9.285 -2.693 1.00 92.56 78 ILE A O 1
ATOM 588 N N . GLY A 1 79 ? 3.297 7.512 -2.710 1.00 93.94 79 GLY A N 1
ATOM 589 C CA . GLY A 1 79 ? 3.577 7.107 -4.086 1.00 93.94 79 GLY A CA 1
ATOM 590 C C . GLY A 1 79 ? 4.887 6.346 -4.284 1.00 93.94 79 GLY A C 1
ATOM 591 O O . GLY A 1 79 ? 5.096 5.823 -5.376 1.00 93.94 79 GLY A O 1
ATOM 592 N N . PHE A 1 80 ? 5.746 6.231 -3.269 1.00 95.00 80 PHE A N 1
ATOM 593 C CA . PHE A 1 80 ? 6.962 5.428 -3.359 1.00 95.00 80 PHE A CA 1
ATOM 594 C C . PHE A 1 80 ? 6.718 3.990 -2.894 1.00 95.00 80 PHE A C 1
ATOM 596 O O . PHE A 1 80 ? 6.031 3.754 -1.904 1.00 95.00 80 PHE A O 1
ATOM 603 N N . MET A 1 81 ? 7.295 3.027 -3.613 1.00 94.56 81 MET A N 1
ATOM 604 C CA . MET A 1 81 ? 7.254 1.600 -3.269 1.00 94.56 81 MET A CA 1
ATOM 605 C C . MET A 1 81 ? 8.647 0.991 -3.415 1.00 94.56 81 MET A C 1
ATOM 607 O O . MET A 1 81 ? 9.377 1.349 -4.343 1.00 94.56 81 MET A O 1
ATOM 611 N N . GLU A 1 82 ? 9.015 0.057 -2.537 1.00 91.94 82 GLU A N 1
ATOM 612 C CA . GLU A 1 82 ? 10.230 -0.748 -2.703 1.00 91.94 82 GLU A CA 1
ATOM 613 C C . GLU A 1 82 ? 9.883 -2.054 -3.423 1.00 91.94 82 GLU A C 1
ATOM 615 O O . GLU A 1 82 ? 9.117 -2.877 -2.927 1.00 91.94 82 GLU A O 1
ATOM 620 N N . VAL A 1 83 ? 10.490 -2.279 -4.588 1.00 89.19 83 VAL A N 1
ATOM 621 C CA . VAL A 1 83 ? 10.328 -3.525 -5.343 1.00 89.19 83 VAL A CA 1
ATOM 622 C C . VAL A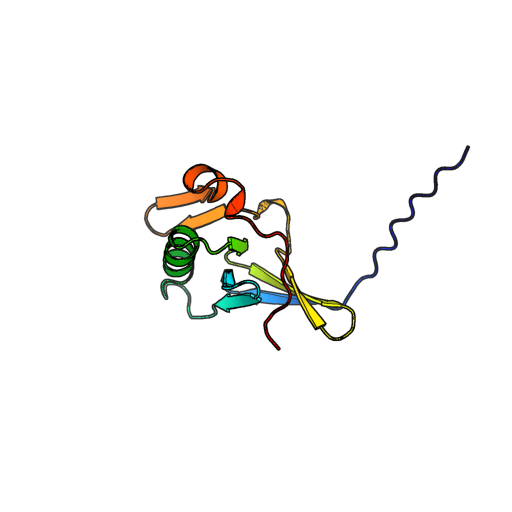 1 83 ? 11.651 -4.267 -5.366 1.00 89.19 83 VAL A C 1
ATOM 624 O O . VAL A 1 83 ? 12.665 -3.756 -5.855 1.00 89.19 83 VAL A O 1
ATOM 627 N N . ARG A 1 84 ? 11.666 -5.504 -4.862 1.00 87.88 84 ARG A N 1
ATOM 628 C CA . ARG A 1 84 ? 12.902 -6.292 -4.807 1.00 87.88 84 ARG A CA 1
ATOM 629 C C . ARG A 1 84 ? 13.450 -6.553 -6.208 1.00 87.88 84 ARG A C 1
ATOM 631 O O . ARG A 1 84 ? 12.730 -6.957 -7.112 1.00 87.88 84 ARG A O 1
ATOM 638 N N . GLY A 1 85 ? 14.753 -6.333 -6.374 1.00 89.00 85 GLY A N 1
ATOM 639 C CA . GLY A 1 85 ? 15.440 -6.479 -7.662 1.00 89.00 85 GLY A CA 1
ATOM 640 C C . GLY A 1 85 ? 15.303 -5.277 -8.604 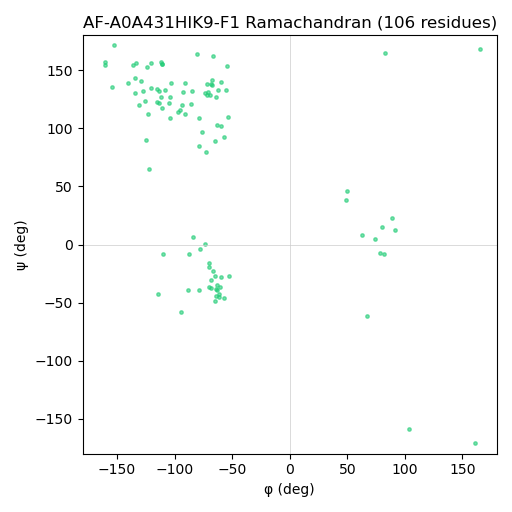1.00 89.00 85 GLY A C 1
ATOM 641 O O . GLY A 1 85 ? 16.010 -5.236 -9.606 1.00 89.00 85 GLY A O 1
ATOM 642 N N . VAL A 1 86 ? 14.465 -4.290 -8.268 1.00 90.94 86 VAL A N 1
ATOM 643 C CA . VAL A 1 86 ? 14.310 -3.034 -9.023 1.00 90.94 86 VAL A CA 1
ATOM 644 C C . VAL A 1 86 ? 14.779 -1.834 -8.194 1.00 90.94 86 VAL A C 1
ATOM 646 O O . VAL A 1 86 ? 15.493 -0.978 -8.708 1.00 90.94 86 VAL A O 1
ATOM 649 N N . GLY A 1 87 ? 14.434 -1.799 -6.905 1.00 90.75 87 GLY A N 1
ATOM 650 C CA . GLY A 1 87 ? 14.691 -0.684 -5.994 1.00 90.75 87 GLY A CA 1
ATOM 651 C C . GLY A 1 87 ? 13.432 0.143 -5.723 1.00 90.75 87 GLY A C 1
ATOM 652 O O . GLY A 1 87 ? 12.311 -0.340 -5.888 1.00 90.75 87 GLY A O 1
ATOM 653 N N . PHE A 1 88 ? 13.622 1.389 -5.288 1.00 93.12 88 PHE A N 1
ATOM 654 C CA . PHE A 1 88 ? 12.517 2.321 -5.068 1.00 93.12 88 PHE A CA 1
ATOM 655 C C . PHE A 1 88 ? 11.947 2.819 -6.394 1.00 93.12 88 PHE A C 1
ATOM 657 O O . PHE A 1 88 ? 12.682 3.306 -7.255 1.00 93.12 88 PHE A O 1
ATOM 664 N N . ILE A 1 89 ? 10.629 2.742 -6.528 1.00 94.56 89 ILE A N 1
ATOM 665 C CA . ILE A 1 89 ? 9.884 3.255 -7.675 1.00 94.56 89 ILE A CA 1
ATOM 666 C C . ILE A 1 89 ? 8.875 4.305 -7.223 1.00 94.56 89 ILE A C 1
ATOM 668 O O . ILE A 1 89 ? 8.432 4.297 -6.078 1.00 94.56 89 ILE A O 1
ATOM 672 N N . ASN A 1 90 ? 8.490 5.187 -8.143 1.00 95.19 90 ASN A N 1
ATOM 673 C CA . ASN A 1 90 ? 7.389 6.122 -7.953 1.00 95.19 90 ASN A CA 1
ATOM 674 C C . ASN A 1 90 ? 6.173 5.621 -8.749 1.00 95.19 90 ASN A C 1
ATOM 676 O O . ASN A 1 90 ? 6.172 5.682 -9.977 1.00 95.19 90 ASN A O 1
ATOM 680 N N . ALA A 1 91 ? 5.145 5.130 -8.060 1.00 96.06 91 ALA A N 1
ATOM 681 C CA . ALA A 1 91 ? 3.929 4.601 -8.669 1.00 96.06 91 ALA A CA 1
ATOM 682 C C . ALA A 1 91 ? 3.185 5.656 -9.507 1.00 96.06 91 ALA A C 1
ATOM 684 O O . ALA A 1 91 ? 2.674 5.334 -10.578 1.00 96.06 91 ALA A O 1
ATOM 685 N N . GLU A 1 92 ? 3.175 6.924 -9.086 1.00 96.06 92 GLU A N 1
ATOM 686 C CA . GLU A 1 92 ? 2.569 8.016 -9.858 1.00 96.06 92 GLU A CA 1
ATOM 687 C C . GLU A 1 92 ? 3.283 8.222 -11.202 1.00 96.06 92 GLU A C 1
ATOM 689 O O . GLU A 1 92 ? 2.629 8.510 -12.202 1.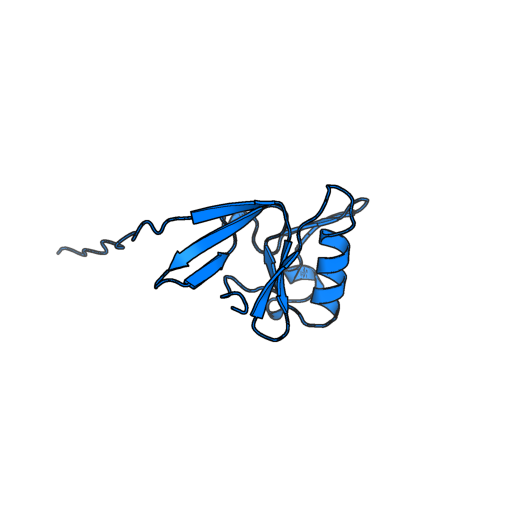00 96.06 92 GLU A O 1
ATOM 694 N N . TYR A 1 93 ? 4.603 8.034 -11.264 1.00 95.62 93 TYR A N 1
ATOM 695 C CA . TYR A 1 93 ? 5.349 8.157 -12.520 1.00 95.62 93 TYR A CA 1
ATOM 696 C C . TYR A 1 93 ? 4.936 7.097 -13.554 1.00 95.62 93 TYR A C 1
ATOM 698 O O . TYR A 1 93 ? 4.847 7.401 -14.742 1.00 95.62 93 TYR A O 1
ATOM 706 N N . PHE A 1 94 ? 4.664 5.866 -13.112 1.00 94.62 94 PHE A N 1
ATOM 707 C CA . PHE A 1 94 ? 4.329 4.749 -14.003 1.00 94.62 94 PHE A CA 1
ATOM 708 C C . PHE A 1 94 ? 2.835 4.648 -14.318 1.00 94.62 94 PHE A C 1
ATOM 710 O O . PHE A 1 94 ? 2.469 4.365 -15.456 1.00 94.62 94 PHE A O 1
ATOM 717 N N . PHE A 1 95 ? 1.978 4.899 -13.329 1.00 96.50 95 PHE A N 1
ATOM 718 C CA . PHE A 1 95 ? 0.532 4.693 -13.435 1.00 96.50 95 PHE A CA 1
ATOM 719 C C . PHE A 1 95 ? -0.258 6.008 -13.464 1.00 96.50 95 PHE A C 1
ATOM 721 O O . PHE A 1 95 ? -1.446 6.004 -13.757 1.00 96.50 95 PHE A O 1
ATOM 728 N N . GLY A 1 96 ? 0.377 7.157 -13.225 1.00 96.81 96 GLY A N 1
ATOM 729 C CA . GLY A 1 96 ? -0.269 8.468 -13.178 1.00 96.81 96 GLY A CA 1
ATOM 730 C C . GLY A 1 96 ? -0.928 8.778 -11.830 1.00 96.81 96 GLY A C 1
ATOM 731 O O . GLY A 1 96 ? -1.206 7.900 -11.024 1.00 96.81 96 GLY A O 1
ATOM 732 N N . LYS A 1 97 ? -1.254 10.057 -11.599 1.00 96.38 97 LYS A N 1
ATOM 733 C CA . LYS A 1 97 ? -1.791 10.578 -10.319 1.00 96.38 97 LYS A CA 1
ATOM 734 C C . LYS A 1 97 ? -3.007 9.849 -9.758 1.00 96.38 97 LYS A C 1
ATOM 736 O O . LYS A 1 97 ? -3.241 9.872 -8.555 1.00 96.38 97 LYS A O 1
ATOM 741 N N . HIS A 1 98 ? -3.809 9.236 -10.621 1.00 96.38 98 HIS A N 1
ATOM 742 C CA . HIS A 1 98 ? -5.030 8.558 -10.208 1.00 96.38 98 HIS A CA 1
ATOM 743 C C . HIS A 1 98 ? -4.763 7.276 -9.409 1.00 96.38 98 HIS A C 1
ATOM 745 O O . HIS A 1 98 ? -5.685 6.804 -8.752 1.00 96.38 98 HIS A O 1
ATOM 751 N N . CYS A 1 99 ? -3.540 6.732 -9.437 1.00 97.69 99 CYS A N 1
ATOM 752 C CA . CYS A 1 99 ? -3.168 5.564 -8.647 1.00 97.69 99 CYS A CA 1
ATOM 753 C C . CYS A 1 99 ? -2.890 5.886 -7.172 1.00 97.69 99 CYS A C 1
ATOM 755 O O . CYS A 1 99 ? -2.646 4.964 -6.406 1.00 97.69 99 CYS A O 1
ATOM 757 N N . ILE A 1 100 ? -2.922 7.155 -6.756 1.00 97.81 100 ILE A N 1
ATOM 758 C CA . ILE A 1 100 ? -2.632 7.568 -5.378 1.00 97.81 100 ILE A CA 1
ATOM 759 C C . ILE A 1 100 ? -3.930 7.885 -4.629 1.00 97.81 100 ILE A C 1
ATOM 761 O O . ILE A 1 100 ? -4.848 8.517 -5.157 1.00 97.81 100 ILE A O 1
ATOM 765 N N . CYS A 1 101 ? -4.005 7.455 -3.373 1.00 97.31 101 CYS A N 1
ATOM 766 C CA . CYS A 1 101 ? -5.079 7.746 -2.434 1.00 97.31 101 CYS A CA 1
ATOM 767 C C . CYS A 1 101 ? -4.461 8.221 -1.114 1.00 97.31 101 CYS A C 1
ATOM 769 O O . CYS A 1 101 ? -3.703 7.493 -0.498 1.00 97.31 101 CYS A O 1
ATOM 771 N N . HIS A 1 102 ? -4.760 9.436 -0.653 1.00 96.50 102 HIS A N 1
ATOM 772 C CA . HIS A 1 102 ? -4.140 9.941 0.581 1.00 96.50 102 HIS A CA 1
ATOM 773 C C . HIS A 1 102 ? -4.635 9.226 1.841 1.00 96.50 102 HIS A C 1
ATOM 775 O O . HIS A 1 102 ? -3.863 8.998 2.772 1.00 96.50 102 HIS A O 1
ATOM 781 N N . SER A 1 103 ? -5.921 8.878 1.873 1.00 96.31 103 SER A N 1
ATOM 782 C CA . SER A 1 103 ? -6.510 8.156 2.989 1.00 96.31 103 SER A CA 1
ATOM 783 C C . SER A 1 103 ? -7.819 7.476 2.610 1.00 96.31 103 SER A C 1
ATOM 785 O O . SER A 1 103 ? -8.525 7.899 1.685 1.00 96.31 103 SER A O 1
ATOM 787 N N . LYS A 1 104 ? -8.157 6.405 3.332 1.00 97.50 104 LYS A N 1
ATOM 788 C CA . LYS A 1 104 ? -9.415 5.690 3.127 1.00 97.50 104 LYS A CA 1
ATOM 789 C C . LYS A 1 104 ? -9.882 4.961 4.381 1.00 97.50 104 LYS A C 1
ATOM 791 O O . LYS A 1 104 ? -9.099 4.257 5.010 1.00 97.50 104 LYS A O 1
ATOM 796 N N . MET A 1 105 ? -11.174 5.068 4.687 1.00 96.44 105 MET A N 1
ATOM 797 C CA . MET A 1 105 ? -11.807 4.219 5.699 1.00 96.44 105 MET A CA 1
ATOM 798 C C . MET A 1 105 ? -11.841 2.757 5.215 1.00 96.44 105 MET A C 1
ATOM 800 O O . MET A 1 105 ? -12.144 2.513 4.032 1.00 96.44 105 MET A O 1
ATOM 804 N N . PRO A 1 106 ? -11.529 1.775 6.077 1.00 88.44 106 PRO A N 1
ATOM 805 C CA . PRO A 1 106 ? -11.673 0.376 5.765 1.00 88.44 106 PRO A CA 1
ATOM 806 C C . PRO A 1 106 ? -13.146 0.014 5.613 1.00 88.44 106 PRO A C 1
ATOM 808 O O . PRO A 1 106 ? -14.054 0.738 6.011 1.00 88.44 106 PRO A O 1
ATOM 811 N N . LEU A 1 107 ? -13.396 -1.122 4.975 1.00 69.38 107 LEU A N 1
ATOM 812 C CA . LEU A 1 107 ? -14.709 -1.739 5.057 1.00 69.38 107 LEU A CA 1
ATOM 813 C C . LEU A 1 107 ? -14.803 -2.399 6.431 1.00 69.38 107 LEU A C 1
ATOM 815 O O . LEU A 1 107 ? -14.262 -3.484 6.498 1.00 69.38 107 LEU A O 1
ATOM 819 N N . PHE A 1 108 ? -15.404 -1.767 7.446 1.00 60.16 108 PHE A N 1
ATOM 820 C CA . PHE A 1 108 ? -16.220 -2.330 8.547 1.00 60.16 108 PHE A CA 1
ATOM 821 C C . PHE A 1 108 ? -16.746 -1.181 9.400 1.00 60.16 108 PHE A C 1
ATOM 823 O O . PHE A 1 108 ? -15.929 -0.285 9.696 1.00 60.16 108 PHE A O 1
#

Mean predicted aligned error: 6.07 Å

Foldseek 3Di:
DDDDPPPPPPPFDKDKDFFWWKQDPQFIDTDDDDPPPCRLVVLVVRLVVQIATQFHGIWMWGQDPNFTKIHDPDPVRWQWDQDPPPGIDRNCVVRNPSNHDGIGTHDD

pLDDT: mean 89.73, std 14.78, range [39.62, 98.31]

Secondary structure (DSSP, 8-state):
-------------EEEEESEEEEETTEEEEE---TTSSHHHHHHHHHHTT-EEEESSEEEEEEETTEEEEE-S-GGGTTEEEETTTEEEEHHHHH-GGGB-SEE-B--

Sequence (108 aa):
MANDQNQNNEEYPSIAQHGIALEIFGKGVVIVGKSGAGKSELGLELIDRGHRLICDDLVQGTLVDDEILLSSPHDFGIGFMEVRGVGFINAEYFFGKHCICHSKMPLF

Solvent-accessible surface area (backbone atoms only — not comparable to full-atom values): 6328 Å² total; per-residue (Å²): 134,86,79,86,76,78,73,78,77,76,82,54,62,66,50,78,44,70,29,35,28,30,35,53,97,88,24,24,44,76,51,67,74,64,88,90,70,48,63,58,61,51,48,50,59,39,3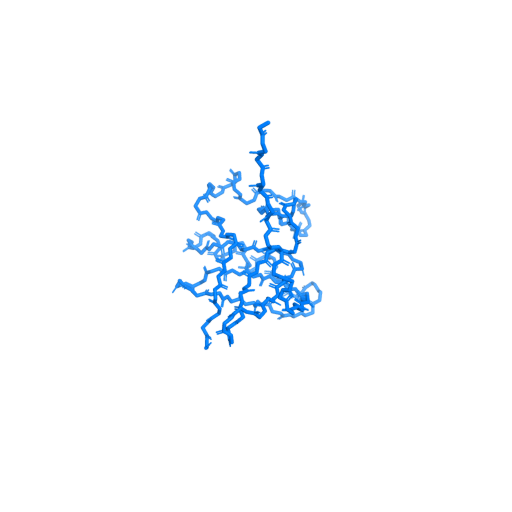7,78,72,73,24,18,44,25,24,50,59,50,29,24,39,32,50,53,96,96,38,52,39,34,26,45,81,48,79,89,48,57,47,41,40,71,41,91,98,77,43,79,45,53,48,41,80,78,68,32,73,80,34,55,34,76,61,34,51,44,83,125

Radius of gyration: 15.21 Å; Cα contacts (8 Å, |Δi|>4): 206; chains: 1; bounding box: 32×55×33 Å